Protein AF-A0A0S6UB03-F1 (afdb_monomer)

Secondary structure (DSSP, 8-state):
-----------PPPPPPP------TT-GGGGS-HHHHHHHHHHHHHHHHHHHHHHHHHHHHHHHHSS----TTS--S----HHHHHHHHHTTS--

Organism: NCBI:txid1325331

Solvent-accessible surface area (backbone atoms only — not comparable to full-atom values): 6416 Å² total; per-residue (Å²): 139,83,85,79,78,79,77,78,76,77,79,71,78,77,79,83,78,92,82,89,82,91,73,67,90,83,41,73,61,67,81,45,60,80,90,47,30,65,59,54,52,48,53,50,52,56,48,50,56,53,49,55,54,47,52,57,53,48,52,56,47,48,59,60,66,67,42,74,72,79,65,97,77,81,66,103,57,84,79,77,54,68,66,64,52,49,55,55,47,50,77,74,53,84,126

Foldseek 3Di:
DDDDDDDPDPPDDPDDDDDDDDDDPPDPLVVDDPVCSVVVVVVVVVVVVVVVVVVVVVVVVCVVVPPPDPPPPDDPDPDPDPVVVVVVVCVVDPD

Radius of gyration: 28.87 Å; Cα contacts (8 Å, |Δi|>4): 7; chains: 1; bounding box: 64×46×69 Å

Sequence (95 aa):
MTYRRERKGKRLPQALRRLEIRIPPDHPVFRYPPRLRGQVAREWLDLGMRLAAIEVRLARLEERGAAPAPDAGSREGKRIDPAKFRETLAGVFDF

pLDDT: mean 78.98, std 17.87, range [41.69, 98.25]

Mean predicted aligned error: 16.58 Å

Structure (mmCIF, N/CA/C/O backbone):
data_AF-A0A0S6UB03-F1
#
_entry.id   AF-A0A0S6UB03-F1
#
loop_
_atom_site.group_PDB
_atom_site.id
_atom_site.type_symbol
_atom_site.label_atom_id
_atom_site.label_alt_id
_atom_site.label_comp_id
_atom_site.label_asym_id
_atom_site.label_entity_id
_atom_site.label_seq_id
_atom_site.pdbx_PDB_ins_code
_atom_site.Cartn_x
_atom_site.Cartn_y
_atom_site.Cartn_z
_atom_site.occupancy
_atom_site.B_iso_or_equiv
_atom_site.auth_seq_id
_atom_site.auth_comp_id
_atom_site.auth_asym_id
_atom_site.auth_atom_id
_atom_site.pdbx_PDB_model_num
ATOM 1 N N . MET A 1 1 ? 47.738 15.512 30.132 1.00 49.84 1 MET A N 1
ATOM 2 C CA . MET A 1 1 ? 46.938 15.084 28.960 1.00 49.84 1 MET A CA 1
ATOM 3 C C . MET A 1 1 ? 45.467 15.054 29.356 1.00 49.84 1 MET A C 1
ATOM 5 O O . MET A 1 1 ? 45.045 14.135 30.042 1.00 49.84 1 MET A O 1
ATOM 9 N N . THR A 1 2 ? 44.697 16.087 29.021 1.00 48.94 2 THR A N 1
ATOM 10 C CA . THR A 1 2 ? 43.262 16.174 29.334 1.00 48.94 2 THR A CA 1
ATOM 11 C C . THR A 1 2 ? 42.448 15.653 28.149 1.00 48.94 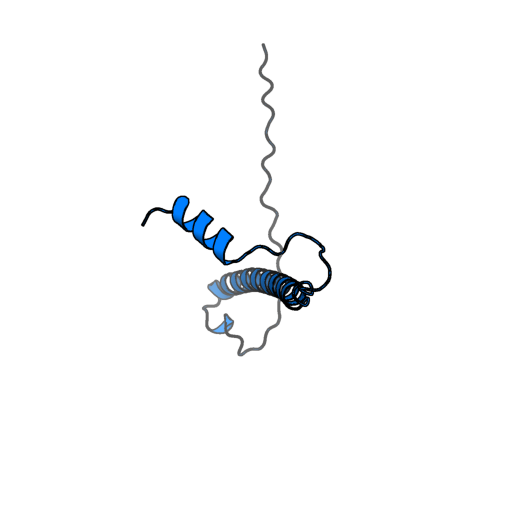2 THR A C 1
ATOM 13 O O . THR A 1 2 ? 42.471 16.221 27.061 1.00 48.94 2 THR A O 1
ATOM 16 N N . TYR A 1 3 ? 41.738 14.541 28.344 1.00 41.69 3 TYR A N 1
ATOM 17 C CA . TYR A 1 3 ? 40.855 13.969 27.328 1.00 41.69 3 TYR A CA 1
ATOM 18 C C . TYR A 1 3 ? 39.579 14.816 27.197 1.00 41.69 3 TYR A C 1
ATOM 20 O O . TYR A 1 3 ? 38.673 14.750 28.028 1.00 41.69 3 TYR A O 1
ATOM 28 N N . ARG A 1 4 ? 39.493 15.603 26.122 1.00 60.75 4 ARG A N 1
ATOM 29 C CA . ARG A 1 4 ? 38.271 16.287 25.681 1.00 60.75 4 ARG A CA 1
ATOM 30 C C . ARG A 1 4 ? 37.362 15.256 25.005 1.00 60.75 4 ARG A C 1
ATOM 32 O O . ARG A 1 4 ? 37.530 14.959 23.829 1.00 60.75 4 ARG A O 1
ATOM 39 N N . ARG A 1 5 ? 36.409 14.670 25.741 1.00 53.97 5 ARG A N 1
ATOM 40 C CA . ARG A 1 5 ? 35.348 13.848 25.128 1.00 53.97 5 ARG A CA 1
ATOM 41 C C . ARG A 1 5 ? 34.448 14.744 24.279 1.00 53.97 5 ARG A C 1
ATOM 43 O O . ARG A 1 5 ? 33.615 15.474 24.815 1.00 53.97 5 ARG A O 1
ATOM 50 N N . GLU A 1 6 ? 34.582 14.650 22.963 1.00 52.22 6 GLU A N 1
ATOM 51 C CA . GLU A 1 6 ? 33.567 15.120 22.028 1.00 52.22 6 GLU A CA 1
ATOM 52 C C . GLU A 1 6 ? 32.262 14.361 22.296 1.00 52.22 6 GLU A C 1
ATOM 54 O O . GLU A 1 6 ? 32.159 13.145 22.107 1.00 52.22 6 GLU A O 1
ATOM 59 N N . ARG A 1 7 ? 31.243 15.069 22.790 1.00 55.56 7 ARG A N 1
ATOM 60 C CA . ARG A 1 7 ? 29.895 14.513 22.880 1.00 55.56 7 ARG A CA 1
ATOM 61 C C . ARG A 1 7 ? 29.350 14.412 21.458 1.00 55.56 7 ARG A C 1
ATOM 63 O O . ARG A 1 7 ? 28.884 15.406 20.912 1.00 55.56 7 ARG A O 1
ATOM 70 N N . LYS A 1 8 ? 29.386 13.213 20.864 1.00 57.69 8 LYS A N 1
ATOM 71 C CA . LYS A 1 8 ? 28.588 12.902 19.670 1.00 57.69 8 LYS A CA 1
ATOM 72 C C . LYS A 1 8 ? 27.134 13.266 19.975 1.00 57.69 8 LYS A C 1
ATOM 74 O O . LYS A 1 8 ? 26.515 12.661 20.852 1.00 57.69 8 LYS A O 1
ATOM 79 N N . GLY A 1 9 ? 26.616 14.288 19.298 1.00 53.19 9 GLY A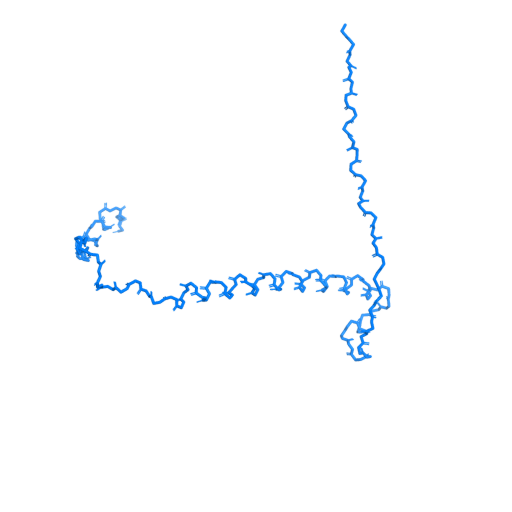 N 1
ATOM 80 C CA . GLY A 1 9 ? 25.229 14.710 19.431 1.00 53.19 9 GLY A CA 1
ATOM 81 C C . GLY A 1 9 ? 24.308 13.531 19.136 1.00 53.19 9 GLY A C 1
ATOM 82 O O . GLY A 1 9 ? 24.336 12.973 18.039 1.00 53.19 9 GLY A O 1
ATOM 83 N N . LYS A 1 10 ? 23.501 13.129 20.123 1.00 58.69 10 LYS A N 1
ATOM 84 C CA . LYS A 1 10 ? 22.362 12.239 19.891 1.00 58.69 10 LYS A CA 1
ATOM 85 C C . LYS A 1 10 ? 21.477 12.914 18.839 1.00 58.69 10 LYS A C 1
ATOM 87 O O . LYS A 1 10 ? 20.888 13.952 19.128 1.00 58.69 10 LYS A O 1
ATOM 92 N N . ARG A 1 11 ? 21.370 12.344 17.632 1.00 58.50 11 ARG A N 1
ATOM 93 C CA . ARG A 1 11 ? 20.261 12.661 16.721 1.00 58.50 11 ARG A CA 1
ATOM 94 C C . ARG A 1 11 ? 18.981 12.283 17.463 1.00 58.50 11 ARG A C 1
ATOM 96 O O . ARG A 1 11 ? 18.713 11.100 17.658 1.00 58.50 11 ARG A O 1
ATOM 103 N N . LEU A 1 12 ? 18.244 13.281 17.942 1.00 58.03 12 LEU A N 1
ATOM 104 C CA . LEU A 1 12 ? 16.899 13.075 18.464 1.00 58.03 12 LEU A CA 1
ATOM 105 C C . LEU A 1 12 ? 16.057 12.446 17.339 1.00 58.03 12 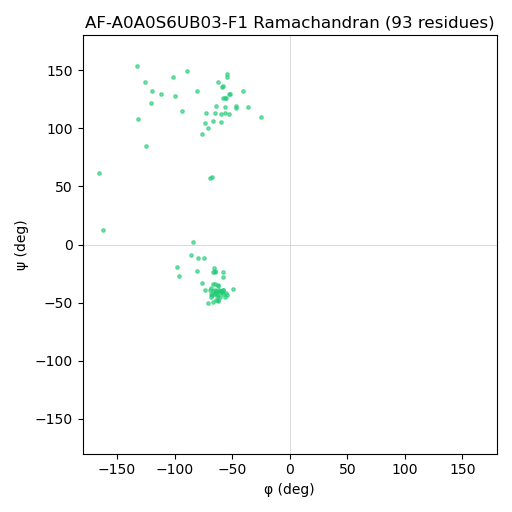LEU A C 1
ATOM 107 O O . LEU A 1 12 ? 16.190 12.882 16.190 1.00 58.03 12 LEU A O 1
ATOM 111 N N . PRO A 1 13 ? 15.236 11.419 17.620 1.00 59.12 13 PRO A N 1
ATOM 112 C CA . PRO A 1 13 ? 14.297 10.916 16.627 1.00 59.12 13 PRO A CA 1
ATOM 113 C C . PRO A 1 13 ? 13.433 12.095 16.175 1.00 59.12 13 PRO A C 1
ATOM 115 O O . PRO A 1 13 ? 12.892 12.819 17.013 1.00 59.12 13 PRO A O 1
ATOM 118 N N . GLN A 1 14 ? 13.373 12.348 14.864 1.00 68.12 14 GLN A N 1
ATOM 119 C CA . GLN A 1 14 ? 12.525 13.413 14.332 1.00 68.12 14 GLN A CA 1
ATOM 120 C C . GLN A 1 14 ? 11.103 13.213 14.860 1.00 68.12 14 GLN A C 1
ATOM 122 O O . GLN A 1 14 ? 10.566 12.106 14.801 1.00 68.12 14 GLN A O 1
ATOM 127 N N . ALA A 1 15 ? 10.517 14.276 15.410 1.00 82.69 15 ALA A N 1
ATOM 128 C CA . ALA A 1 15 ? 9.169 14.229 15.951 1.00 82.69 15 AL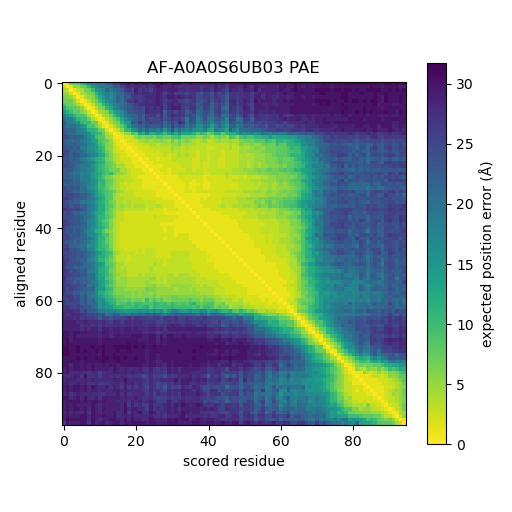A A CA 1
ATOM 129 C C . ALA A 1 15 ? 8.186 13.797 14.851 1.00 82.69 15 ALA A C 1
ATOM 131 O O . ALA A 1 15 ? 8.150 14.390 13.770 1.00 82.69 15 ALA A O 1
ATOM 132 N N . LEU A 1 16 ? 7.398 12.754 15.125 1.00 82.56 16 LEU A N 1
ATOM 133 C CA . LEU A 1 16 ? 6.333 12.318 14.225 1.00 82.56 16 LEU A CA 1
ATOM 134 C C . LEU A 1 16 ? 5.294 13.441 14.085 1.00 82.56 16 LEU A C 1
ATOM 136 O O . LEU A 1 16 ? 4.942 14.093 15.068 1.00 82.56 16 LEU A O 1
ATOM 140 N N . ARG A 1 17 ? 4.789 13.657 12.866 1.00 87.88 17 ARG A N 1
ATOM 141 C CA . ARG A 1 17 ? 3.698 14.604 12.588 1.00 87.88 17 ARG A CA 1
ATOM 142 C C . ARG A 1 17 ? 2.376 13.853 12.432 1.00 87.88 17 ARG A C 1
ATOM 144 O O . ARG A 1 17 ? 2.357 12.749 11.891 1.00 87.88 17 ARG A O 1
ATOM 151 N N . ARG A 1 18 ? 1.274 14.453 12.894 1.00 89.81 18 ARG A N 1
ATOM 152 C CA . ARG A 1 18 ? -0.081 13.909 12.720 1.00 89.81 18 ARG A CA 1
ATOM 153 C C . ARG A 1 18 ? -0.597 14.247 11.322 1.00 89.81 18 ARG A C 1
ATOM 155 O O . ARG A 1 18 ? -0.523 15.398 10.905 1.00 89.81 18 ARG A O 1
ATOM 162 N N . LEU A 1 19 ? -1.141 13.244 10.643 1.00 90.06 19 LEU A N 1
ATOM 163 C CA . LEU A 1 19 ? -1.839 13.370 9.369 1.00 90.06 19 LEU A CA 1
ATOM 164 C C . LEU A 1 19 ? -3.277 12.882 9.558 1.00 90.06 19 LEU A C 1
ATOM 166 O O . LEU A 1 19 ? -3.491 11.808 10.119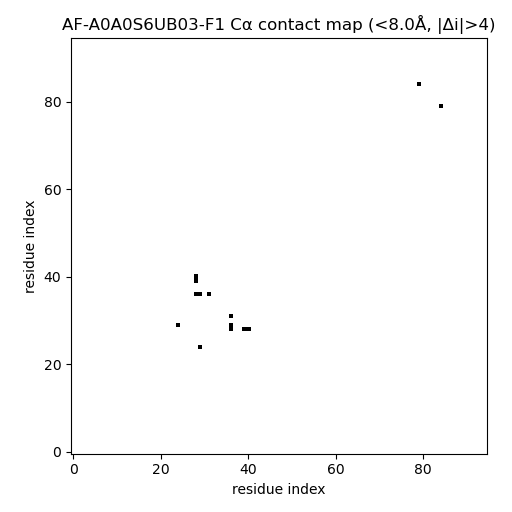 1.00 90.06 19 LEU A O 1
ATOM 170 N N . GLU A 1 20 ? -4.249 13.660 9.090 1.00 93.75 20 GLU A N 1
ATOM 171 C CA . GLU A 1 20 ? -5.653 13.258 9.035 1.00 93.75 20 GLU A CA 1
ATOM 172 C C . GLU A 1 20 ? -6.076 13.087 7.581 1.00 93.75 20 GLU A C 1
ATOM 174 O O . GLU A 1 20 ? -5.851 13.967 6.753 1.00 93.75 20 GLU A O 1
ATOM 179 N N . ILE A 1 21 ? -6.687 11.944 7.279 1.00 92.19 21 ILE A N 1
ATOM 180 C CA . ILE A 1 21 ? -7.172 11.602 5.944 1.00 92.19 21 ILE A CA 1
ATOM 181 C C . ILE A 1 21 ? -8.648 11.231 6.024 1.00 92.19 21 ILE A C 1
ATOM 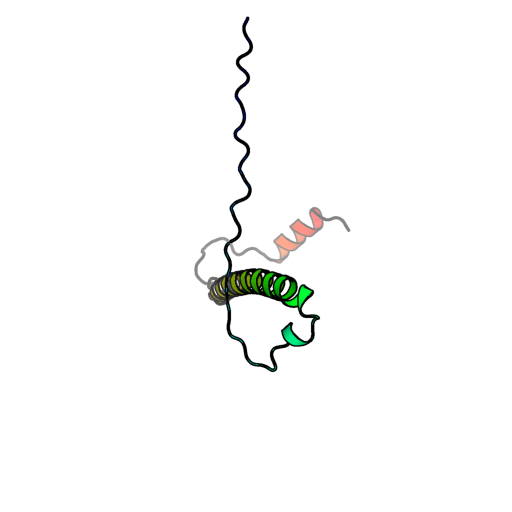183 O O . ILE A 1 21 ? -9.082 10.555 6.959 1.00 92.19 21 ILE A O 1
ATOM 187 N N . ARG A 1 22 ? -9.424 11.673 5.033 1.00 95.31 22 ARG A N 1
ATOM 188 C CA . ARG A 1 22 ? -10.802 11.223 4.828 1.00 95.31 22 ARG A CA 1
ATOM 189 C C . ARG A 1 22 ? -10.793 10.172 3.730 1.00 95.31 22 ARG A C 1
ATOM 191 O O . ARG A 1 22 ? -10.243 10.412 2.661 1.00 95.31 22 ARG A O 1
ATOM 198 N N . ILE A 1 23 ? -11.385 9.021 4.012 1.00 95.44 23 ILE A N 1
ATOM 199 C CA . ILE A 1 23 ? -11.455 7.876 3.103 1.00 95.44 23 ILE A CA 1
ATOM 200 C C . ILE A 1 23 ? -12.894 7.346 3.062 1.00 95.44 23 ILE A C 1
ATOM 202 O O . ILE A 1 23 ? -13.626 7.543 4.039 1.00 95.44 23 ILE A O 1
ATOM 206 N N . PRO A 1 24 ? -13.307 6.697 1.960 1.00 97.44 24 PRO A N 1
ATOM 207 C CA . PRO A 1 24 ? -14.634 6.102 1.835 1.00 97.44 24 PRO A CA 1
ATOM 208 C C . PRO A 1 24 ? -14.961 5.122 2.974 1.00 97.44 24 PRO A C 1
ATOM 210 O O . PRO A 1 24 ? -14.056 4.449 3.472 1.00 97.44 24 PRO A O 1
ATOM 213 N N . PRO A 1 25 ? -16.232 5.012 3.402 1.00 96.00 25 PRO A N 1
ATOM 214 C CA . PRO A 1 25 ? -16.621 4.177 4.544 1.00 96.00 25 PRO A CA 1
ATOM 215 C C . PRO A 1 25 ? -16.395 2.675 4.316 1.00 96.00 25 PRO A C 1
ATOM 217 O O . PRO A 1 25 ? -16.225 1.922 5.271 1.00 96.00 25 PRO A O 1
ATOM 220 N N . ASP A 1 26 ? -16.359 2.239 3.061 1.00 97.50 26 ASP A N 1
ATOM 221 C CA . ASP A 1 26 ? -16.084 0.872 2.620 1.00 97.50 26 ASP A CA 1
ATOM 222 C C . ASP A 1 26 ? -14.579 0.560 2.511 1.00 97.50 26 ASP A C 1
ATOM 224 O O . ASP A 1 26 ? -14.195 -0.558 2.155 1.00 97.50 26 ASP A O 1
ATOM 228 N N . HIS A 1 27 ? -13.706 1.516 2.851 1.00 96.44 27 HIS A N 1
ATOM 229 C CA . HIS A 1 27 ? -12.266 1.347 2.709 1.00 96.44 27 HIS A CA 1
ATOM 230 C C . HIS A 1 27 ? -11.740 0.145 3.525 1.00 96.44 27 HIS A C 1
ATOM 232 O O . HIS A 1 27 ? -12.045 0.018 4.719 1.00 96.44 27 HIS A O 1
ATOM 238 N N . PRO A 1 28 ? -10.862 -0.706 2.953 1.00 96.56 28 PRO A N 1
ATOM 239 C CA . PRO A 1 28 ? -10.423 -1.949 3.593 1.00 96.56 28 PRO A CA 1
ATOM 240 C C . PRO A 1 28 ? -9.754 -1.780 4.965 1.00 96.56 28 PRO A C 1
ATOM 242 O O . PRO A 1 28 ? -9.798 -2.696 5.784 1.00 96.56 28 PRO A O 1
ATOM 245 N N . VAL A 1 29 ? -9.188 -0.604 5.265 1.00 96.25 29 VAL A N 1
ATOM 246 C CA . VAL A 1 29 ? -8.612 -0.307 6.592 1.00 96.25 29 VAL A CA 1
ATOM 247 C C . VAL A 1 29 ? -9.636 -0.458 7.725 1.00 96.25 29 VAL A C 1
ATOM 249 O O . VAL A 1 29 ? -9.269 -0.778 8.854 1.00 96.25 29 VAL A O 1
ATOM 252 N N . PHE A 1 30 ? -10.931 -0.268 7.446 1.00 97.06 30 PHE A N 1
ATOM 253 C CA . PHE A 1 30 ? -11.981 -0.377 8.456 1.00 97.06 30 PHE A CA 1
ATOM 254 C C . PHE A 1 30 ? -12.300 -1.819 8.860 1.00 97.06 30 PHE A C 1
ATOM 256 O O . PHE A 1 30 ? -12.909 -2.013 9.914 1.00 97.06 30 PHE A O 1
ATOM 263 N N . ARG A 1 31 ? -11.801 -2.818 8.113 1.00 96.75 31 ARG A N 1
ATOM 264 C CA . ARG A 1 31 ? -11.831 -4.238 8.505 1.00 96.75 31 ARG A CA 1
ATOM 265 C C . ARG A 1 31 ? -10.960 -4.524 9.735 1.00 96.75 31 ARG A C 1
ATOM 267 O O . ARG A 1 31 ? -11.174 -5.523 10.412 1.00 96.75 31 ARG A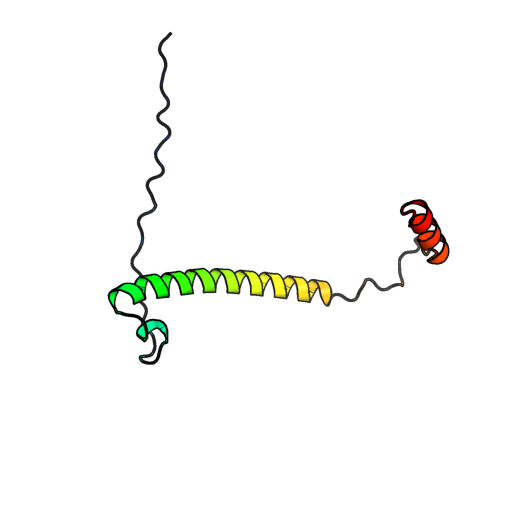 O 1
ATOM 274 N N . TYR A 1 32 ? -9.999 -3.648 10.043 1.00 97.00 32 TYR A N 1
ATOM 275 C CA . TYR A 1 32 ? -9.123 -3.782 11.205 1.00 97.00 32 TYR A CA 1
ATOM 276 C C . TYR A 1 32 ? -9.717 -3.102 12.454 1.00 97.00 32 TYR A C 1
ATOM 278 O O . TYR A 1 32 ? -10.397 -2.069 12.340 1.00 97.00 32 TYR A O 1
ATOM 286 N N . PRO A 1 33 ? -9.420 -3.615 13.666 1.00 97.31 33 PRO A N 1
ATOM 287 C CA . PRO A 1 33 ? -9.822 -2.984 14.922 1.00 97.31 33 PRO A CA 1
ATOM 288 C C . PRO A 1 33 ? -9.352 -1.522 15.021 1.00 97.31 33 PRO A C 1
ATOM 290 O O . PRO A 1 33 ? -8.225 -1.231 14.611 1.00 97.31 33 PRO A O 1
ATOM 293 N N . PRO A 1 34 ? -10.135 -0.598 15.624 1.00 95.38 34 PRO A N 1
ATOM 294 C CA . PRO A 1 34 ? -9.824 0.838 15.660 1.00 95.38 34 PRO A CA 1
ATOM 295 C C . PRO A 1 34 ? -8.399 1.192 16.107 1.00 95.38 34 PRO A C 1
ATOM 297 O O . PRO A 1 34 ? -7.777 2.074 15.523 1.00 95.38 34 PRO A O 1
ATOM 300 N N . ARG A 1 35 ? -7.856 0.465 17.092 1.00 96.31 35 ARG A N 1
ATOM 301 C CA . ARG A 1 35 ? -6.504 0.684 17.638 1.00 96.31 35 ARG A CA 1
ATOM 302 C C . ARG A 1 35 ? -5.379 0.370 16.644 1.00 96.31 35 ARG A C 1
ATOM 304 O O . ARG A 1 35 ? -4.289 0.905 16.792 1.00 96.31 35 ARG A O 1
ATOM 311 N N . LEU A 1 36 ? -5.641 -0.477 15.647 1.00 96.56 36 LEU A N 1
ATOM 312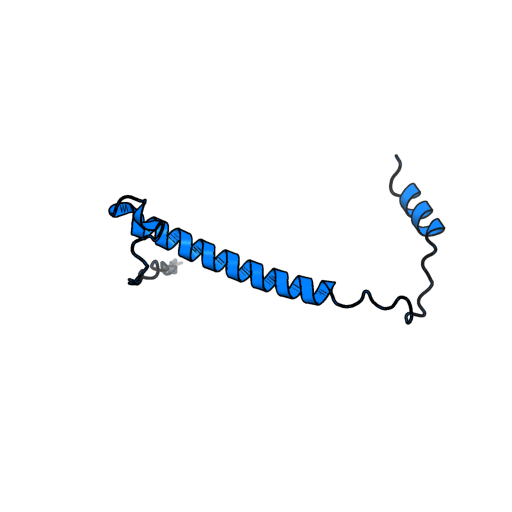 C CA . LEU A 1 36 ? -4.654 -0.914 14.655 1.00 96.56 36 LEU A CA 1
ATOM 313 C C . LEU A 1 36 ? -4.741 -0.136 13.339 1.00 96.56 36 LEU A C 1
ATOM 315 O O . LEU A 1 36 ? -3.772 -0.107 12.588 1.00 96.56 36 LEU A O 1
ATOM 319 N N . ARG A 1 37 ? -5.867 0.533 13.058 1.00 95.38 37 ARG A N 1
ATOM 320 C CA . ARG A 1 37 ? -6.100 1.213 11.770 1.00 95.38 37 ARG A CA 1
ATOM 321 C C . ARG A 1 37 ? -5.010 2.220 11.424 1.00 95.38 37 ARG A C 1
ATOM 323 O O . ARG A 1 37 ? -4.582 2.266 10.280 1.00 95.38 37 ARG A O 1
ATOM 330 N N . GLY A 1 38 ? -4.545 2.997 12.404 1.00 94.00 38 GLY A N 1
ATOM 331 C CA . GLY A 1 38 ? -3.477 3.978 12.193 1.00 94.00 38 GLY A CA 1
ATOM 332 C C . GLY A 1 38 ? -2.138 3.333 11.828 1.00 94.00 38 GLY A C 1
ATOM 333 O O . GLY A 1 38 ? -1.440 3.831 10.949 1.00 94.00 38 GLY A O 1
ATOM 334 N N . GLN A 1 39 ? -1.803 2.203 12.458 1.00 95.06 39 GLN A N 1
ATOM 335 C CA . GLN A 1 39 ? -0.596 1.446 12.129 1.00 95.06 39 GLN A CA 1
ATOM 336 C C . GLN A 1 39 ? -0.695 0.849 10.721 1.00 95.06 39 GLN A C 1
ATOM 338 O O . GLN A 1 39 ? 0.194 1.068 9.906 1.00 95.06 39 GLN A O 1
ATOM 343 N N . VAL A 1 40 ? -1.803 0.170 10.416 1.00 96.44 40 VAL A N 1
ATOM 344 C CA . VAL A 1 40 ? -2.036 -0.441 9.099 1.00 96.44 40 VAL A CA 1
ATOM 345 C C . VAL A 1 40 ? -2.040 0.618 7.994 1.00 96.44 40 VAL A C 1
ATOM 347 O O . VAL A 1 40 ? -1.380 0.446 6.975 1.00 96.44 40 VAL A O 1
ATOM 350 N N . ALA A 1 41 ? -2.720 1.750 8.204 1.00 95.81 41 ALA A N 1
ATOM 351 C CA . ALA A 1 41 ? -2.738 2.853 7.247 1.00 95.81 41 ALA A CA 1
ATOM 352 C C . ALA A 1 41 ? -1.331 3.405 6.985 1.00 95.81 41 ALA A C 1
ATOM 354 O O . ALA A 1 41 ? -0.984 3.676 5.839 1.00 95.81 41 ALA A O 1
ATOM 355 N N . ARG A 1 42 ? -0.504 3.541 8.029 1.00 94.94 42 ARG A N 1
ATOM 356 C CA . ARG A 1 42 ? 0.891 3.962 7.878 1.00 94.94 42 ARG A CA 1
ATOM 357 C C . ARG A 1 42 ? 1.689 2.965 7.041 1.00 94.94 42 ARG A C 1
ATOM 359 O O . ARG A 1 42 ? 2.369 3.382 6.112 1.00 94.94 42 ARG A O 1
ATOM 366 N N . GLU A 1 43 ? 1.588 1.675 7.346 1.00 96.56 43 GLU A N 1
ATOM 367 C CA . GLU A 1 43 ? 2.285 0.630 6.589 1.00 96.56 43 GLU A CA 1
ATOM 368 C C . GLU A 1 43 ? 1.863 0.631 5.114 1.00 96.56 43 GLU A C 1
ATOM 370 O O . GLU A 1 43 ? 2.706 0.510 4.229 1.00 96.56 43 GLU A O 1
ATOM 375 N N . TRP A 1 44 ? 0.576 0.843 4.828 1.00 96.94 44 TRP A N 1
ATOM 376 C CA . TRP A 1 44 ? 0.080 0.962 3.456 1.00 96.94 44 TRP A CA 1
ATOM 377 C C . TRP A 1 44 ? 0.602 2.208 2.743 1.00 96.94 44 TRP A C 1
ATOM 379 O O . TRP A 1 44 ? 0.966 2.112 1.574 1.00 96.94 44 TRP A O 1
ATOM 389 N N . LEU A 1 45 ? 0.694 3.355 3.424 1.00 95.81 45 LEU A N 1
ATOM 390 C CA . LEU A 1 45 ? 1.313 4.561 2.862 1.00 95.81 45 LEU A CA 1
ATOM 391 C C . LEU A 1 45 ? 2.799 4.329 2.549 1.00 95.81 45 LEU A C 1
ATOM 393 O O . LEU A 1 45 ? 3.263 4.682 1.465 1.00 95.81 45 LEU A O 1
ATOM 397 N N . ASP A 1 46 ? 3.529 3.683 3.459 1.00 96.19 46 ASP A N 1
ATOM 398 C CA . ASP A 1 46 ? 4.943 3.351 3.268 1.00 96.19 46 ASP A CA 1
ATOM 399 C C . ASP A 1 46 ? 5.140 2.379 2.087 1.00 96.19 46 ASP A C 1
ATOM 401 O O . ASP A 1 46 ? 6.065 2.544 1.287 1.00 96.19 46 ASP A O 1
ATOM 405 N N . LEU A 1 47 ? 4.260 1.382 1.941 1.00 97.56 47 LEU A N 1
ATOM 406 C CA . LEU A 1 47 ? 4.260 0.459 0.801 1.00 97.56 47 LEU A CA 1
ATOM 407 C C . LEU A 1 47 ? 3.892 1.161 -0.509 1.00 97.56 47 LEU A C 1
ATOM 409 O O . LEU A 1 47 ? 4.572 0.948 -1.512 1.00 97.56 47 LEU A O 1
ATOM 413 N N . GLY A 1 48 ? 2.881 2.030 -0.496 1.00 96.75 48 GLY A N 1
ATOM 414 C CA . GLY A 1 48 ? 2.470 2.819 -1.658 1.00 96.75 48 GLY A CA 1
ATOM 415 C C . GLY A 1 48 ? 3.611 3.679 -2.201 1.00 96.75 48 GLY A C 1
ATOM 416 O O . GLY A 1 48 ? 3.866 3.678 -3.402 1.00 96.75 48 GLY A O 1
ATOM 417 N N . MET A 1 49 ? 4.384 4.322 -1.319 1.00 97.38 49 MET A N 1
ATOM 418 C CA . MET A 1 49 ? 5.574 5.089 -1.712 1.00 97.38 49 MET A CA 1
ATOM 419 C C . MET A 1 49 ? 6.648 4.222 -2.382 1.00 97.38 49 MET A C 1
ATOM 421 O O . MET A 1 49 ? 7.289 4.650 -3.344 1.00 97.38 49 MET A O 1
ATOM 425 N N . ARG A 1 50 ? 6.859 2.996 -1.888 1.00 96.94 50 ARG A N 1
ATOM 426 C CA . ARG A 1 50 ? 7.818 2.055 -2.489 1.00 96.94 50 ARG A CA 1
ATOM 427 C C . ARG A 1 50 ? 7.345 1.568 -3.855 1.00 96.94 50 ARG A C 1
ATOM 429 O O . ARG A 1 50 ? 8.162 1.508 -4.770 1.00 96.94 50 ARG A O 1
ATOM 436 N N . LEU A 1 51 ? 6.057 1.253 -3.994 1.00 98.25 51 LEU A N 1
ATOM 437 C CA . LEU A 1 51 ? 5.456 0.832 -5.261 1.00 98.25 51 LEU A CA 1
ATOM 438 C C . LEU A 1 51 ? 5.553 1.937 -6.316 1.00 98.25 51 LEU A C 1
ATOM 440 O O . LEU A 1 51 ? 6.086 1.683 -7.390 1.00 98.25 51 LEU A O 1
ATOM 444 N N . ALA A 1 52 ? 5.194 3.175 -5.971 1.00 96.62 52 ALA A N 1
ATOM 445 C CA . ALA A 1 52 ? 5.315 4.315 -6.881 1.00 96.62 52 ALA A CA 1
ATOM 446 C C . ALA A 1 52 ? 6.764 4.519 -7.373 1.00 96.62 52 ALA A C 1
ATOM 448 O O . ALA A 1 52 ? 7.015 4.792 -8.546 1.00 96.62 52 ALA A O 1
ATOM 449 N N . ALA A 1 53 ? 7.757 4.334 -6.496 1.00 96.25 53 ALA A N 1
ATOM 450 C CA . ALA A 1 53 ? 9.164 4.409 -6.891 1.00 96.25 53 ALA A CA 1
ATOM 451 C C . ALA A 1 53 ? 9.580 3.271 -7.842 1.00 96.25 53 ALA A C 1
ATOM 453 O O . ALA A 1 53 ? 10.430 3.477 -8.713 1.00 96.25 53 ALA A O 1
ATOM 454 N N . ILE A 1 54 ? 9.011 2.074 -7.677 1.00 96.50 54 ILE A N 1
ATOM 455 C CA . ILE A 1 54 ? 9.240 0.939 -8.578 1.00 96.50 54 ILE A CA 1
ATOM 456 C C . ILE A 1 54 ? 8.612 1.214 -9.945 1.00 96.50 54 ILE A C 1
ATOM 458 O O . ILE A 1 54 ? 9.298 1.034 -10.946 1.00 96.50 54 ILE A O 1
ATOM 462 N N . GLU A 1 55 ? 7.378 1.713 -9.996 1.00 96.62 55 GLU A N 1
ATOM 463 C CA . GLU A 1 55 ? 6.688 2.073 -11.244 1.00 96.62 55 GLU A CA 1
ATOM 464 C C . GLU A 1 55 ? 7.503 3.075 -12.072 1.00 96.62 55 GLU A C 1
ATOM 466 O O . GLU A 1 55 ? 7.750 2.850 -13.254 1.00 96.62 55 GLU A O 1
ATOM 471 N N . VAL A 1 56 ? 8.048 4.121 -11.439 1.00 94.88 56 VAL A N 1
ATOM 472 C CA . VAL A 1 56 ? 8.933 5.087 -12.116 1.00 94.88 56 VAL A CA 1
ATOM 473 C C . VAL A 1 56 ? 10.193 4.420 -12.673 1.00 94.88 56 VAL A C 1
ATOM 475 O O . VAL A 1 56 ? 10.671 4.771 -13.754 1.00 94.88 56 VAL A O 1
ATOM 478 N N . ARG A 1 57 ? 10.782 3.474 -11.934 1.00 93.12 57 ARG A N 1
ATOM 479 C CA . ARG A 1 57 ? 11.974 2.752 -12.398 1.00 93.12 57 ARG A CA 1
ATOM 480 C C . ARG A 1 57 ? 11.647 1.824 -13.563 1.00 93.12 57 ARG A C 1
ATOM 482 O O . ARG A 1 57 ? 12.461 1.748 -14.476 1.00 93.12 57 ARG A O 1
ATOM 489 N N . LEU A 1 58 ? 10.499 1.150 -13.528 1.00 94.75 58 LEU A N 1
ATOM 490 C CA . LEU A 1 58 ? 10.032 0.286 -14.609 1.00 94.75 58 LEU A CA 1
ATOM 491 C C . LEU A 1 58 ? 9.768 1.091 -15.877 1.00 94.75 58 LEU A C 1
ATOM 493 O O . LEU A 1 58 ? 10.347 0.753 -16.900 1.00 94.75 58 LEU A O 1
ATOM 497 N N . ALA A 1 59 ? 9.055 2.217 -15.789 1.00 93.25 59 ALA A N 1
ATOM 498 C CA . ALA A 1 59 ? 8.816 3.094 -16.937 1.00 93.25 59 ALA A CA 1
ATOM 499 C C . ALA A 1 59 ? 10.128 3.521 -17.626 1.00 93.25 59 ALA A C 1
ATOM 501 O O . ALA A 1 59 ? 10.266 3.429 -18.841 1.00 93.25 59 ALA A O 1
ATOM 502 N N . ARG A 1 60 ? 11.160 3.883 -16.850 1.00 90.81 60 ARG A N 1
ATOM 503 C CA . ARG A 1 60 ? 12.491 4.216 -17.401 1.00 90.81 60 ARG A CA 1
ATOM 504 C C . ARG A 1 60 ? 13.191 3.032 -18.066 1.00 90.81 60 ARG A C 1
ATOM 506 O O . ARG A 1 60 ? 14.000 3.229 -18.971 1.00 90.81 60 ARG A O 1
ATOM 513 N N . LEU A 1 61 ? 12.990 1.819 -17.555 1.00 89.56 61 LEU A N 1
ATOM 514 C CA . LEU A 1 61 ? 13.557 0.612 -18.154 1.00 89.56 61 LEU A CA 1
ATOM 515 C C . LEU A 1 61 ? 12.815 0.245 -19.435 1.00 89.56 61 LEU A C 1
ATOM 517 O O . LEU A 1 61 ? 13.468 -0.124 -20.403 1.00 89.56 61 LEU A O 1
ATOM 521 N N . GLU A 1 62 ? 11.496 0.400 -19.459 1.00 89.94 62 GLU A N 1
ATOM 522 C CA . GLU A 1 62 ? 10.666 0.214 -20.646 1.00 89.94 62 GLU A CA 1
ATOM 523 C C . GLU A 1 62 ? 11.032 1.224 -21.733 1.00 89.94 62 GLU A C 1
ATOM 525 O O . GLU A 1 62 ? 11.269 0.817 -22.861 1.00 89.94 62 GLU A O 1
ATOM 530 N N . GLU A 1 63 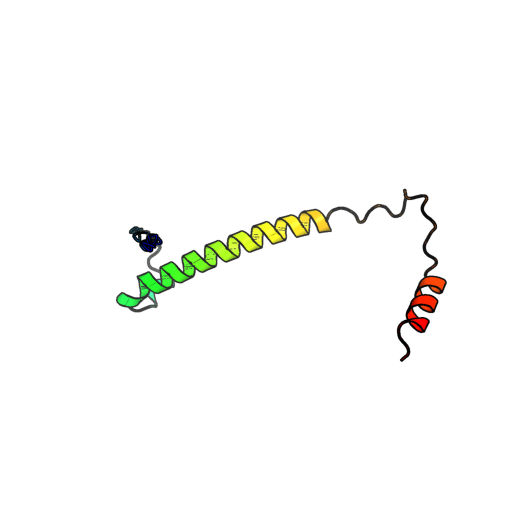? 11.225 2.504 -21.405 1.00 86.88 63 GLU A N 1
ATOM 531 C CA . GLU A 1 63 ? 11.723 3.515 -22.352 1.00 86.88 63 GLU A CA 1
ATOM 532 C C . GLU A 1 63 ? 13.096 3.145 -22.941 1.00 86.88 63 GLU A C 1
ATOM 534 O O . GLU A 1 63 ? 13.351 3.344 -24.127 1.00 86.88 63 GLU A O 1
ATOM 539 N N . ARG A 1 64 ? 13.994 2.576 -22.125 1.00 76.62 64 ARG A N 1
ATOM 540 C CA . ARG A 1 64 ? 15.326 2.131 -22.574 1.00 76.62 64 ARG A CA 1
ATOM 541 C C . ARG A 1 64 ? 15.293 0.820 -23.353 1.00 76.62 64 ARG A C 1
ATOM 543 O O . ARG A 1 64 ? 16.134 0.630 -24.221 1.00 76.62 64 ARG A O 1
ATOM 550 N N . GLY A 1 65 ? 14.376 -0.083 -23.020 1.00 66.50 65 GLY A N 1
ATOM 551 C CA . GLY A 1 65 ? 14.173 -1.360 -23.705 1.00 66.50 65 GLY A CA 1
ATOM 552 C C . GLY A 1 65 ? 13.346 -1.232 -24.986 1.00 66.50 65 GLY A C 1
ATOM 553 O O . GLY A 1 65 ? 13.469 -2.075 -25.867 1.00 66.50 65 GLY A O 1
ATOM 554 N N . ALA A 1 66 ? 12.539 -0.172 -25.098 1.00 58.41 66 ALA A N 1
ATOM 555 C CA . ALA A 1 66 ? 11.803 0.224 -26.295 1.00 58.41 66 ALA A CA 1
ATOM 556 C C . ALA A 1 66 ? 12.634 1.100 -27.241 1.00 58.41 66 ALA A C 1
ATOM 558 O O . ALA A 1 66 ? 12.212 1.341 -28.374 1.00 58.41 66 ALA A O 1
ATOM 559 N N . ALA A 1 67 ? 13.821 1.555 -26.817 1.00 54.22 67 ALA A N 1
ATOM 560 C CA . ALA A 1 67 ? 14.813 2.020 -27.771 1.00 54.22 67 ALA A CA 1
ATOM 561 C C . ALA A 1 67 ? 15.068 0.861 -28.747 1.00 54.22 67 ALA A C 1
ATOM 563 O O . ALA A 1 67 ? 15.344 -0.252 -28.282 1.00 54.22 67 ALA A O 1
ATOM 564 N N . PRO A 1 68 ? 14.947 1.073 -30.073 1.00 51.12 68 PRO A N 1
ATOM 565 C CA . PRO A 1 68 ? 15.305 0.030 -31.015 1.00 51.12 68 PRO A CA 1
ATOM 566 C C . PRO A 1 68 ? 16.716 -0.419 -30.649 1.00 51.12 68 PRO A C 1
ATOM 568 O O . PRO A 1 68 ? 17.597 0.423 -30.438 1.00 51.12 68 PRO A O 1
ATOM 571 N N . ALA A 1 69 ? 16.906 -1.737 -30.502 1.00 57.66 69 ALA A N 1
ATOM 572 C CA . ALA A 1 69 ? 18.241 -2.315 -30.433 1.00 57.66 69 ALA A CA 1
ATOM 573 C C . ALA A 1 69 ? 19.091 -1.580 -31.474 1.00 57.66 69 ALA A C 1
ATOM 575 O O . ALA A 1 69 ? 18.564 -1.386 -32.577 1.00 57.66 69 ALA A O 1
ATOM 576 N N . PRO A 1 70 ? 20.311 -1.113 -31.127 1.00 54.75 70 PRO A N 1
ATOM 577 C CA . PRO A 1 70 ? 21.127 -0.357 -32.060 1.00 54.75 70 PRO A CA 1
ATOM 578 C C . PRO A 1 70 ? 21.096 -1.129 -33.364 1.00 54.75 70 PRO A C 1
ATOM 580 O O . PRO A 1 70 ? 21.416 -2.322 -33.394 1.00 54.75 70 PRO A O 1
ATOM 583 N N . ASP A 1 71 ? 20.555 -0.460 -34.372 1.00 50.06 71 ASP A N 1
ATOM 584 C CA . ASP A 1 71 ? 20.511 -0.899 -35.738 1.00 50.06 71 ASP A CA 1
ATOM 585 C C . ASP A 1 71 ? 21.815 -1.640 -36.010 1.00 50.06 71 ASP A C 1
ATOM 587 O O . ASP A 1 71 ? 22.919 -1.110 -35.850 1.00 50.06 71 ASP A O 1
ATOM 591 N N . ALA A 1 72 ? 21.693 -2.924 -36.339 1.00 50.12 72 ALA A N 1
ATOM 592 C CA . ALA A 1 72 ? 22.800 -3.753 -36.787 1.00 50.12 72 ALA A CA 1
ATOM 593 C C . ALA A 1 72 ? 23.240 -3.278 -38.186 1.00 50.12 72 ALA A C 1
ATOM 595 O O . ALA A 1 72 ? 23.189 -4.021 -39.162 1.00 50.12 72 ALA A O 1
ATOM 596 N N . GLY A 1 73 ? 23.604 -2.000 -38.287 1.00 52.38 73 GLY A N 1
ATOM 597 C CA . GLY A 1 73 ? 23.659 -1.235 -39.517 1.00 52.38 73 GLY A CA 1
ATOM 598 C C . GLY A 1 73 ? 24.490 0.043 -39.435 1.00 52.38 73 GLY A C 1
ATOM 599 O O . GLY A 1 73 ? 24.421 0.822 -40.371 1.00 52.38 73 GLY A O 1
ATOM 600 N N . SER A 1 74 ? 25.299 0.279 -38.393 1.00 51.53 74 SER A N 1
ATOM 601 C CA . SER A 1 74 ? 26.402 1.261 -38.469 1.00 51.53 74 SER A CA 1
ATOM 602 C C . SER A 1 74 ? 27.401 1.141 -37.319 1.00 51.53 74 SER A C 1
ATOM 604 O O . SER A 1 74 ? 27.639 2.057 -36.537 1.00 51.53 74 SER A O 1
ATOM 606 N N . ARG A 1 75 ? 28.049 -0.021 -37.226 1.00 51.41 75 ARG A N 1
ATOM 607 C CA . ARG A 1 75 ? 29.409 -0.093 -36.689 1.00 51.41 75 ARG A CA 1
ATOM 608 C C . ARG A 1 75 ? 30.231 -0.924 -37.646 1.00 51.41 75 ARG A C 1
ATOM 610 O O . ARG A 1 75 ? 30.083 -2.140 -37.720 1.00 51.41 75 ARG A O 1
ATOM 617 N N . GLU A 1 76 ? 31.116 -0.246 -38.355 1.00 51.66 76 GLU A N 1
ATOM 618 C CA . GLU A 1 76 ? 32.264 -0.815 -39.049 1.00 51.66 76 GLU A CA 1
ATOM 619 C C . GLU A 1 76 ? 33.264 -1.338 -37.995 1.00 51.66 76 GLU A C 1
ATOM 621 O O . GLU A 1 76 ? 34.389 -0.884 -37.843 1.00 51.66 76 GLU A O 1
ATOM 626 N N . GLY A 1 77 ? 32.792 -2.253 -37.153 1.00 55.22 77 GLY A N 1
ATOM 627 C CA . GLY A 1 77 ? 33.555 -2.994 -36.170 1.00 55.22 77 GLY A CA 1
ATOM 628 C C . GLY A 1 77 ? 33.381 -4.454 -36.535 1.00 55.22 77 GLY A C 1
ATOM 629 O O . GLY A 1 77 ? 32.247 -4.914 -36.650 1.00 55.22 77 GLY A O 1
ATOM 630 N N . LYS A 1 78 ? 34.500 -5.139 -36.796 1.00 64.25 78 LYS A N 1
ATOM 631 C CA . LYS A 1 78 ? 34.592 -6.558 -37.179 1.00 64.25 78 LYS A CA 1
ATOM 632 C C . LYS A 1 78 ? 33.387 -7.354 -36.672 1.00 64.25 78 LYS A C 1
ATOM 634 O O . LYS A 1 78 ? 33.258 -7.558 -35.465 1.00 64.25 78 LYS A O 1
ATOM 639 N N . ARG A 1 79 ? 32.515 -7.779 -37.596 1.00 65.56 79 ARG A N 1
ATOM 640 C CA . ARG A 1 79 ? 31.417 -8.708 -37.301 1.00 65.56 79 ARG A CA 1
ATOM 641 C C . ARG A 1 79 ? 31.995 -9.851 -36.471 1.00 65.56 79 ARG A C 1
ATOM 643 O O . ARG A 1 79 ? 32.934 -10.512 -36.913 1.00 65.56 79 ARG A O 1
ATOM 650 N N . ILE A 1 80 ? 31.483 -10.023 -35.257 1.00 70.62 80 ILE A N 1
ATOM 651 C CA . ILE A 1 80 ? 31.872 -11.140 -34.402 1.00 70.62 80 ILE A CA 1
ATOM 652 C C . ILE A 1 80 ? 31.403 -12.400 -35.120 1.00 70.62 80 ILE A C 1
ATOM 654 O O . ILE A 1 80 ? 30.213 -12.545 -35.390 1.00 70.62 80 ILE A O 1
ATOM 658 N N . ASP A 1 81 ? 32.343 -13.277 -35.459 1.00 80.31 81 ASP A N 1
ATOM 659 C CA . ASP A 1 81 ? 32.030 -14.580 -36.029 1.00 80.31 81 ASP A CA 1
ATOM 660 C C . ASP A 1 81 ? 31.446 -15.466 -34.913 1.00 80.31 81 ASP A C 1
ATOM 662 O O . ASP A 1 81 ? 32.157 -15.792 -33.950 1.00 80.31 81 ASP A O 1
ATOM 666 N N . PRO A 1 82 ? 30.155 -15.835 -34.993 1.00 77.25 82 PRO A N 1
ATOM 667 C CA . PRO A 1 82 ? 29.501 -16.598 -33.941 1.00 77.25 82 PRO A CA 1
ATOM 668 C C . PRO A 1 82 ? 30.098 -18.002 -33.778 1.00 77.25 82 PRO A C 1
ATOM 670 O O . PRO A 1 82 ? 29.992 -18.562 -32.688 1.00 77.25 82 PRO A O 1
ATOM 673 N N . ALA A 1 83 ? 30.753 -18.560 -34.803 1.00 77.81 83 ALA A N 1
ATOM 674 C CA . ALA A 1 83 ? 31.456 -19.834 -34.688 1.00 77.81 83 ALA A CA 1
ATOM 675 C C . ALA A 1 83 ? 32.721 -19.687 -33.826 1.00 77.81 83 ALA A C 1
ATOM 677 O O . ALA A 1 83 ? 32.865 -20.391 -32.828 1.00 77.81 83 ALA A O 1
ATOM 678 N N . LYS A 1 84 ? 33.567 -18.687 -34.115 1.00 77.69 84 LYS A N 1
ATOM 679 C CA . LYS A 1 84 ? 34.782 -18.410 -33.320 1.00 77.69 84 LYS A CA 1
ATOM 680 C C . LYS A 1 84 ? 34.487 -18.033 -31.871 1.00 77.69 84 LYS A C 1
ATOM 682 O O . LYS A 1 84 ? 35.245 -18.379 -30.965 1.00 77.69 84 LYS A O 1
ATOM 687 N N . PHE A 1 85 ? 33.394 -17.312 -31.633 1.00 79.25 85 PHE A N 1
ATOM 688 C CA . PHE A 1 85 ? 32.978 -16.969 -30.275 1.00 79.25 85 PHE A CA 1
ATOM 689 C C . PHE A 1 85 ? 32.593 -18.219 -29.468 1.00 79.25 85 PHE A C 1
ATOM 691 O O . PHE A 1 85 ? 32.998 -18.356 -28.315 1.00 79.25 85 PHE A O 1
ATOM 698 N N . ARG A 1 86 ? 31.868 -19.162 -30.086 1.00 78.94 86 ARG A N 1
ATOM 699 C CA . ARG A 1 86 ? 31.493 -20.437 -29.453 1.00 78.94 86 ARG A CA 1
ATOM 700 C C . ARG A 1 86 ? 32.703 -21.320 -29.161 1.00 78.94 86 ARG A C 1
ATOM 702 O O . ARG A 1 86 ? 32.780 -21.856 -28.063 1.00 78.94 86 ARG A O 1
ATOM 709 N N . GLU A 1 87 ? 33.656 -21.418 -30.086 1.00 78.81 87 GLU A N 1
ATOM 710 C CA . GLU A 1 87 ? 34.917 -22.145 -29.859 1.00 78.81 87 GLU A CA 1
ATOM 711 C C . GLU A 1 87 ? 35.703 -21.568 -28.675 1.00 78.81 87 GLU A C 1
ATOM 713 O O . GLU A 1 87 ? 36.216 -22.310 -27.841 1.00 78.81 87 GLU A O 1
ATOM 718 N N . THR A 1 88 ? 35.738 -20.238 -28.556 1.00 80.88 88 THR A N 1
ATOM 719 C CA . THR A 1 88 ? 36.411 -19.561 -27.439 1.00 80.88 88 THR A CA 1
ATOM 720 C C . THR A 1 88 ? 35.739 -19.887 -26.103 1.00 80.88 88 THR A C 1
ATOM 722 O O . THR A 1 88 ? 36.424 -20.112 -25.113 1.00 80.88 88 THR A O 1
ATOM 725 N N . LEU A 1 89 ? 34.404 -19.939 -26.062 1.00 78.88 89 LEU A N 1
ATOM 726 C CA . LEU A 1 89 ? 33.672 -20.309 -24.848 1.00 78.88 89 LEU A CA 1
ATOM 727 C C . LEU A 1 89 ? 33.859 -21.783 -24.476 1.00 78.88 89 LEU A C 1
ATOM 729 O O . LEU A 1 89 ? 33.990 -22.080 -23.293 1.00 78.88 89 LEU A O 1
ATOM 733 N N . ALA A 1 90 ? 33.919 -22.683 -25.460 1.00 74.50 90 ALA A N 1
ATOM 734 C CA . ALA A 1 90 ? 34.158 -24.104 -25.218 1.00 74.50 90 ALA A CA 1
ATOM 735 C C . ALA A 1 90 ? 35.532 -24.365 -24.576 1.00 74.50 90 ALA A C 1
ATOM 737 O O . ALA A 1 90 ? 35.639 -25.231 -23.723 1.00 74.50 90 ALA A O 1
ATOM 738 N N . GLY A 1 91 ? 36.562 -23.582 -24.922 1.00 68.88 91 GLY A N 1
ATOM 739 C CA . GLY A 1 91 ? 37.884 -23.684 -24.286 1.00 68.88 91 GLY A CA 1
ATOM 740 C C . GLY A 1 91 ? 38.008 -23.001 -22.916 1.00 68.88 91 GLY A C 1
ATOM 741 O O . GLY A 1 91 ? 39.014 -23.178 -22.238 1.00 68.88 91 GLY A O 1
ATOM 742 N N . VAL A 1 92 ? 37.026 -22.185 -22.514 1.00 75.06 92 VAL A N 1
ATOM 743 C CA . VAL A 1 92 ? 36.990 -21.512 -21.196 1.00 75.06 92 VAL A CA 1
ATOM 744 C C . VAL A 1 92 ? 36.141 -22.296 -20.194 1.00 75.06 92 VAL A C 1
ATOM 746 O O . VAL A 1 92 ? 36.372 -22.212 -18.988 1.00 75.06 92 VAL A O 1
ATOM 749 N N . PHE A 1 93 ? 35.168 -23.057 -20.687 1.00 64.19 93 PHE A N 1
ATOM 750 C CA . PHE A 1 93 ? 34.265 -23.867 -19.885 1.00 64.19 93 PHE A CA 1
ATOM 751 C C . PHE A 1 93 ? 34.335 -25.319 -20.369 1.00 64.19 93 PHE A C 1
ATOM 753 O O . PHE A 1 93 ? 33.522 -25.735 -21.193 1.00 64.19 93 PHE A O 1
ATOM 760 N N . ASP A 1 94 ? 35.310 -26.074 -19.858 1.00 61.00 94 ASP A N 1
ATOM 761 C CA . ASP A 1 94 ? 35.356 -27.530 -20.025 1.00 61.00 94 ASP A CA 1
ATOM 762 C C . ASP A 1 94 ? 34.147 -28.158 -19.298 1.00 61.00 94 ASP A C 1
ATOM 764 O O . ASP A 1 94 ? 34.056 -28.090 -18.068 1.00 61.00 94 ASP A O 1
ATOM 768 N N . PHE A 1 95 ? 33.217 -28.749 -20.054 1.00 61.97 95 PHE A N 1
ATOM 769 C CA . PHE A 1 95 ? 32.160 -29.646 -19.564 1.00 61.97 95 PHE A CA 1
ATOM 770 C C . PHE A 1 95 ? 32.408 -31.065 -20.072 1.00 61.97 95 PHE A C 1
ATOM 772 O O . PHE A 1 95 ? 32.719 -31.205 -21.277 1.00 61.97 95 PHE A O 1
#